Protein AF-A0A350DNG2-F1 (afdb_monomer_lite)

Radius of gyration: 21.08 Å; chains: 1; bounding box: 46×20×66 Å

Foldseek 3Di:
DDDPPPPPPPDPPVPPWDKDKDKDKDFQPDPPDPVVVVVVVVVVVVVCVVQVKDKDWDDDPRMIIIMIIGD

Sequence (71 aa):
MDTTSHTLEGKKRNGEHILINMTYVAKNIDLDSGIELTRAFEYWRRYFEENNIVSALVISEGYFVQSFQGT

Secondary structure (DSSP, 8-state):
-------------TTS---EEEEEEEE-S----HHHHHHHHHHHHHHHHHTT-EEEEEEETTEEEEEEEE-

Structure (mmCIF, N/CA/C/O backbone):
data_AF-A0A350DNG2-F1
#
_entry.id   AF-A0A350DNG2-F1
#
loop_
_atom_site.group_PDB
_atom_site.id
_atom_site.type_symbol
_atom_site.label_atom_id
_atom_site.label_alt_id
_atom_site.label_comp_id
_atom_site.label_asym_id
_atom_site.label_entity_id
_atom_site.label_seq_id
_atom_site.pdbx_PDB_ins_code
_atom_site.Cartn_x
_atom_site.Cartn_y
_atom_site.Cartn_z
_atom_site.occupancy
_atom_site.B_iso_or_equiv
_atom_site.auth_seq_id
_atom_site.auth_comp_id
_atom_site.auth_asym_id
_atom_site.auth_atom_id
_atom_site.pdbx_PDB_model_num
ATOM 1 N N . MET A 1 1 ? 32.171 -5.279 -51.110 1.00 37.28 1 MET A N 1
ATOM 2 C CA . MET A 1 1 ? 31.734 -4.405 -50.004 1.00 37.28 1 MET A CA 1
ATOM 3 C C . MET A 1 1 ? 30.827 -5.254 -49.136 1.00 37.28 1 MET A C 1
ATOM 5 O O . MET A 1 1 ? 29.666 -5.414 -49.477 1.00 37.28 1 MET A O 1
ATOM 9 N N . ASP A 1 2 ? 31.391 -5.893 -48.111 1.00 36.47 2 ASP A N 1
ATOM 10 C CA . ASP A 1 2 ? 30.638 -6.738 -47.179 1.00 36.47 2 ASP A CA 1
ATOM 11 C C . ASP A 1 2 ? 30.015 -5.859 -46.099 1.00 36.47 2 ASP A C 1
ATOM 13 O O . ASP A 1 2 ? 30.720 -5.182 -45.352 1.00 36.47 2 ASP A O 1
ATOM 17 N N . THR A 1 3 ? 28.687 -5.834 -46.032 1.00 42.44 3 THR A N 1
ATOM 18 C CA . THR A 1 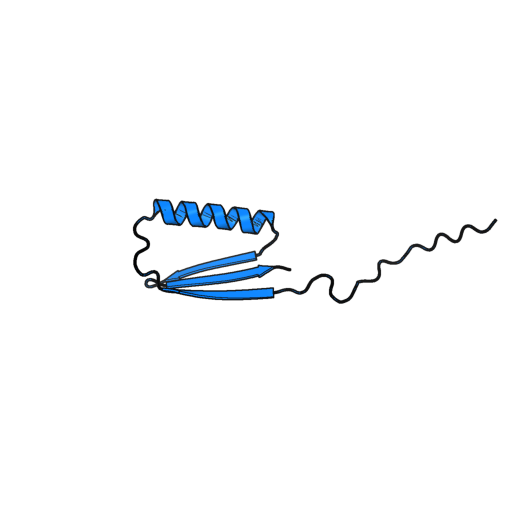3 ? 27.958 -5.215 -44.924 1.00 42.44 3 THR A CA 1
ATOM 19 C C . THR A 1 3 ? 27.502 -6.329 -43.995 1.00 42.44 3 THR A C 1
ATOM 21 O O . THR A 1 3 ? 26.385 -6.832 -44.105 1.00 42.44 3 THR A O 1
ATOM 24 N N . THR A 1 4 ? 28.384 -6.747 -43.089 1.00 47.66 4 THR A N 1
ATOM 25 C CA . THR A 1 4 ? 28.016 -7.639 -41.988 1.00 47.66 4 THR A CA 1
ATOM 26 C C . THR A 1 4 ? 27.129 -6.849 -41.033 1.00 47.66 4 THR A C 1
ATOM 28 O O . THR A 1 4 ? 27.595 -6.145 -40.138 1.00 47.66 4 THR A O 1
ATOM 31 N N . SER A 1 5 ? 25.822 -6.916 -41.271 1.00 51.91 5 SER A N 1
ATOM 32 C CA . SER A 1 5 ? 24.799 -6.506 -40.318 1.00 51.91 5 SER A CA 1
ATOM 33 C C . SE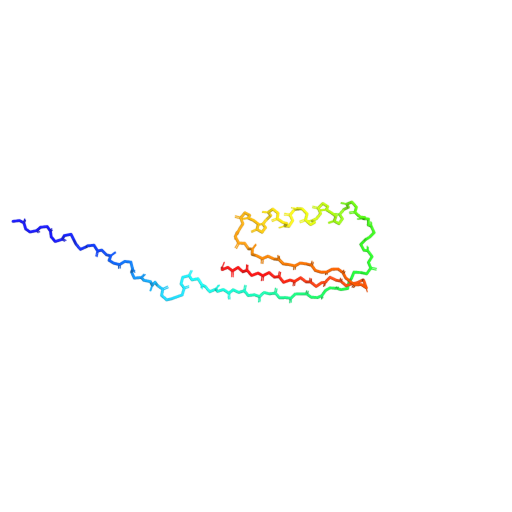R A 1 5 ? 24.857 -7.488 -39.153 1.00 51.91 5 SER A C 1
ATOM 35 O O . SER A 1 5 ? 24.191 -8.518 -39.126 1.00 51.91 5 SER A O 1
ATOM 37 N N . HIS A 1 6 ? 25.729 -7.191 -38.193 1.00 47.62 6 HIS A N 1
ATOM 38 C CA . HIS A 1 6 ? 25.686 -7.823 -36.889 1.00 47.62 6 HIS A CA 1
ATOM 39 C C . HIS A 1 6 ? 24.378 -7.396 -36.225 1.00 47.62 6 HIS A C 1
ATOM 41 O O . HIS A 1 6 ? 24.300 -6.346 -35.587 1.00 47.62 6 HIS A O 1
ATOM 47 N N . THR A 1 7 ? 23.332 -8.199 -36.410 1.00 51.38 7 THR A N 1
ATOM 48 C CA . THR A 1 7 ? 22.174 -8.210 -35.526 1.00 51.38 7 THR A CA 1
ATOM 49 C C . THR A 1 7 ? 22.730 -8.461 -34.133 1.00 51.38 7 THR A C 1
ATOM 51 O O . THR A 1 7 ? 23.157 -9.569 -33.815 1.00 51.38 7 THR A O 1
ATOM 54 N N . LEU A 1 8 ? 22.831 -7.397 -33.337 1.00 52.00 8 LEU A N 1
ATOM 55 C CA . LEU A 1 8 ? 23.126 -7.483 -31.918 1.00 52.00 8 LEU A CA 1
ATOM 56 C C . LEU A 1 8 ? 21.961 -8.254 -31.299 1.00 52.00 8 LEU A C 1
ATOM 58 O O . LEU A 1 8 ? 20.943 -7.665 -30.942 1.00 52.00 8 LEU A O 1
ATOM 62 N N . GLU A 1 9 ? 22.086 -9.581 -31.236 1.00 48.53 9 GLU A N 1
ATOM 63 C CA . GLU A 1 9 ? 21.275 -10.406 -30.354 1.00 48.53 9 GLU A CA 1
ATOM 64 C C . GLU A 1 9 ? 21.301 -9.723 -28.992 1.00 48.53 9 GLU A C 1
ATOM 66 O O . GLU A 1 9 ? 22.368 -9.521 -28.402 1.00 48.53 9 GLU A O 1
ATOM 71 N N . GLY A 1 10 ? 20.126 -9.267 -28.556 1.00 53.53 10 GLY A N 1
ATOM 72 C CA . GLY A 1 10 ? 19.947 -8.574 -27.297 1.00 53.53 10 GLY A CA 1
ATOM 73 C C . GLY A 1 10 ? 20.530 -9.430 -26.187 1.00 53.53 10 GLY A C 1
ATOM 74 O O . GLY A 1 10 ? 19.916 -10.403 -25.750 1.00 53.53 10 GLY A O 1
ATOM 75 N N . LYS A 1 11 ? 21.738 -9.070 -25.744 1.00 51.06 11 LYS A N 1
ATOM 76 C CA . LYS A 1 11 ? 22.313 -9.546 -24.494 1.00 51.06 11 LYS A CA 1
ATOM 77 C C . LYS A 1 11 ? 21.252 -9.289 -23.437 1.00 51.06 11 LYS A C 1
ATOM 79 O O . LYS A 1 11 ? 21.063 -8.140 -23.054 1.00 51.06 11 LYS A O 1
ATOM 84 N N . LYS A 1 12 ? 20.580 -10.343 -22.967 1.00 55.25 12 LYS A N 1
ATOM 85 C CA . LYS A 1 12 ? 19.859 -10.306 -21.696 1.00 55.25 12 LYS A CA 1
ATOM 86 C C . LYS A 1 12 ? 20.878 -9.837 -20.664 1.00 55.25 12 LYS A C 1
ATOM 88 O O . LYS A 1 12 ? 21.785 -10.590 -20.304 1.00 55.25 12 LYS A O 1
ATOM 93 N N . ARG A 1 13 ? 20.826 -8.560 -20.285 1.00 60.97 13 ARG A N 1
ATOM 94 C CA . ARG A 1 13 ? 21.708 -8.011 -19.262 1.00 60.97 13 ARG A CA 1
ATOM 95 C C . ARG A 1 13 ? 21.232 -8.625 -17.957 1.00 60.97 13 ARG A C 1
ATOM 97 O O . ARG A 1 13 ? 20.192 -8.250 -17.426 1.00 60.97 13 ARG A O 1
ATOM 104 N N . ASN A 1 14 ? 21.959 -9.628 -17.473 1.00 55.66 14 ASN A N 1
ATOM 105 C CA . ASN A 1 14 ? 21.731 -10.169 -16.138 1.00 55.66 14 ASN A CA 1
ATOM 106 C C . ASN A 1 14 ? 21.740 -9.000 -15.140 1.00 55.66 14 ASN A C 1
ATOM 108 O O . ASN A 1 14 ? 22.764 -8.337 -14.990 1.00 55.66 14 ASN A O 1
ATOM 112 N N . GLY A 1 15 ? 20.584 -8.733 -14.524 1.00 56.66 15 GLY A N 1
ATOM 113 C CA . GLY A 1 15 ? 20.363 -7.600 -13.619 1.00 56.66 15 GLY A CA 1
ATOM 114 C C . GLY A 1 15 ? 19.337 -6.558 -14.086 1.00 56.66 15 GLY A C 1
ATOM 115 O O . GLY A 1 15 ? 19.038 -5.665 -13.307 1.00 56.66 15 GLY A O 1
ATOM 116 N N . GLU A 1 16 ? 18.772 -6.654 -15.298 1.00 61.06 16 GLU A N 1
ATOM 117 C CA . GLU A 1 16 ? 17.825 -5.636 -15.807 1.0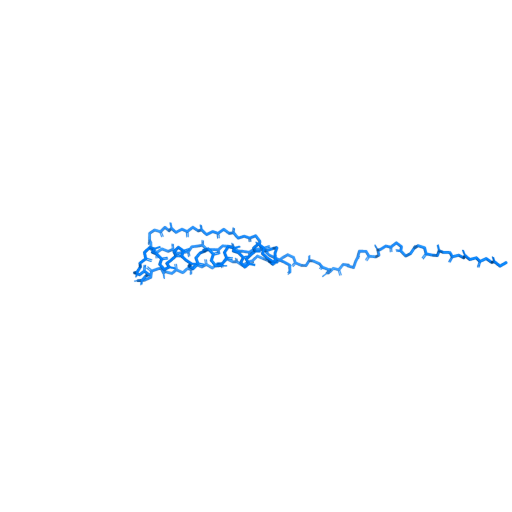0 61.06 16 GLU A CA 1
ATOM 118 C C . GLU A 1 16 ? 16.477 -5.574 -15.064 1.00 61.06 16 GLU A C 1
ATOM 120 O O . GLU A 1 16 ? 15.806 -4.552 -15.141 1.00 61.06 16 GLU A O 1
ATOM 125 N N . HIS A 1 17 ? 16.101 -6.607 -14.300 1.00 64.62 17 HIS A N 1
ATOM 126 C CA . HIS A 1 17 ? 14.828 -6.653 -13.572 1.00 64.62 17 HIS A CA 1
ATOM 127 C C . HIS A 1 17 ? 14.983 -7.419 -12.246 1.00 64.62 17 HIS A C 1
ATOM 129 O O . HIS A 1 17 ? 14.751 -8.628 -12.190 1.00 64.62 17 HIS A O 1
ATOM 135 N N . ILE A 1 18 ? 15.425 -6.741 -11.179 1.00 71.75 18 ILE A N 1
ATOM 136 C CA . ILE A 1 18 ? 15.405 -7.312 -9.823 1.00 71.75 18 ILE A CA 1
ATOM 137 C C . ILE A 1 18 ? 13.996 -7.133 -9.278 1.00 71.75 18 ILE A C 1
ATOM 139 O O . ILE A 1 18 ? 13.564 -6.017 -9.038 1.00 71.75 18 ILE A O 1
ATOM 143 N N . LEU A 1 19 ? 13.286 -8.234 -9.065 1.00 76.88 19 LEU A N 1
ATOM 144 C CA . LEU A 1 19 ? 11.963 -8.192 -8.463 1.00 76.88 19 LEU A CA 1
ATOM 145 C C . LEU A 1 19 ? 12.088 -8.014 -6.945 1.00 76.88 19 LEU A C 1
ATOM 147 O O . LEU A 1 19 ? 12.620 -8.888 -6.257 1.00 76.88 19 LEU A O 1
ATOM 151 N N . ILE A 1 20 ? 11.594 -6.897 -6.423 1.00 81.12 20 ILE A N 1
ATOM 152 C CA . ILE A 1 20 ? 11.587 -6.573 -4.996 1.00 81.12 20 ILE A CA 1
ATOM 153 C C . ILE A 1 20 ? 10.165 -6.745 -4.472 1.00 81.12 20 ILE A C 1
ATOM 155 O O . ILE A 1 20 ? 9.223 -6.196 -5.038 1.00 81.12 20 ILE A O 1
ATOM 159 N N . ASN A 1 21 ? 10.020 -7.488 -3.373 1.00 85.44 21 ASN A N 1
ATOM 160 C CA . ASN A 1 21 ? 8.779 -7.568 -2.611 1.00 85.44 21 ASN A CA 1
ATOM 161 C C . ASN A 1 21 ? 8.975 -6.904 -1.247 1.00 85.44 21 ASN A C 1
ATOM 163 O O . ASN A 1 21 ? 9.907 -7.245 -0.515 1.00 85.44 21 ASN A O 1
ATOM 167 N N . MET A 1 22 ? 8.076 -5.994 -0.891 1.00 86.31 22 MET A N 1
ATOM 168 C CA . MET A 1 22 ? 8.020 -5.382 0.430 1.00 86.31 22 MET A CA 1
ATOM 169 C C . MET A 1 22 ? 6.671 -5.694 1.065 1.00 86.31 22 MET A C 1
ATOM 171 O O . MET A 1 22 ? 5.624 -5.531 0.444 1.00 86.31 22 MET A O 1
ATOM 175 N N . THR A 1 23 ? 6.698 -6.154 2.315 1.00 89.31 23 THR A N 1
ATOM 176 C CA . THR A 1 23 ? 5.495 -6.379 3.121 1.00 89.31 23 THR A CA 1
ATOM 177 C C . THR A 1 23 ? 5.565 -5.525 4.376 1.00 89.31 23 THR A C 1
ATOM 179 O O . THR A 1 23 ? 6.562 -5.559 5.097 1.00 89.31 23 THR A O 1
ATOM 182 N N . TYR A 1 24 ? 4.508 -4.761 4.629 1.00 86.19 24 TYR A N 1
ATOM 183 C CA . TYR A 1 24 ? 4.383 -3.877 5.778 1.00 86.19 24 TYR A CA 1
ATOM 184 C C . TYR A 1 24 ? 3.122 -4.208 6.579 1.00 86.19 24 TYR A C 1
ATOM 186 O O . TYR A 1 24 ? 2.075 -4.533 6.013 1.00 86.19 24 TYR A O 1
ATOM 194 N N . VAL A 1 25 ? 3.237 -4.109 7.905 1.00 87.75 25 VAL A N 1
ATOM 195 C CA . VAL A 1 25 ? 2.138 -4.315 8.851 1.00 87.75 25 VAL A CA 1
ATOM 196 C C . VAL A 1 25 ? 1.997 -3.066 9.714 1.00 87.75 25 VAL A C 1
ATOM 198 O O . VAL A 1 25 ? 2.916 -2.708 10.452 1.00 87.75 25 VAL A O 1
ATOM 201 N N . ALA A 1 26 ? 0.838 -2.416 9.629 1.00 84.69 26 ALA A N 1
ATOM 202 C CA . ALA A 1 26 ? 0.491 -1.220 10.390 1.00 84.69 26 ALA A CA 1
ATOM 203 C C . ALA A 1 26 ? -0.676 -1.504 11.329 1.00 84.69 26 ALA A C 1
ATOM 205 O O . ALA A 1 26 ? -1.641 -2.159 10.940 1.00 84.69 26 ALA A O 1
ATOM 206 N N . LYS A 1 27 ? -0.645 -0.927 12.533 1.00 85.06 27 LYS A N 1
ATOM 207 C CA . LYS A 1 27 ? -1.844 -0.816 13.365 1.00 85.06 27 LYS A CA 1
ATOM 208 C C . LYS A 1 27 ? -2.663 0.384 12.880 1.00 85.06 27 LYS A C 1
ATOM 210 O O . LYS A 1 27 ? -2.147 1.495 12.810 1.00 85.06 27 LYS A O 1
ATOM 215 N N . ASN A 1 28 ? -3.925 0.159 12.545 1.00 73.19 28 ASN A N 1
ATOM 216 C CA . ASN A 1 28 ? -4.912 1.192 12.266 1.00 73.19 28 ASN A CA 1
ATOM 217 C C . ASN A 1 28 ? -5.413 1.758 13.598 1.00 73.19 28 ASN A C 1
ATOM 219 O O . ASN A 1 28 ? -6.353 1.224 14.183 1.00 73.19 28 ASN A O 1
ATOM 223 N N . ILE A 1 29 ? -4.712 2.764 14.122 1.00 63.66 29 ILE A N 1
ATOM 224 C CA . ILE A 1 29 ? -4.977 3.249 15.480 1.00 63.66 29 ILE A CA 1
ATOM 225 C C . ILE A 1 29 ? -6.113 4.274 15.532 1.00 63.66 29 ILE A C 1
ATOM 227 O O . ILE A 1 29 ? -6.641 4.400 16.616 1.00 63.66 29 ILE A O 1
ATOM 231 N N . ASP A 1 30 ? -6.496 4.939 14.429 1.00 64.19 30 ASP A N 1
ATOM 232 C CA . ASP A 1 30 ? -7.623 5.903 14.363 1.00 64.19 30 ASP A CA 1
ATOM 233 C C . ASP A 1 30 ? -7.788 6.486 12.929 1.00 64.19 30 ASP A C 1
ATOM 235 O O . ASP A 1 30 ? -7.777 7.702 12.729 1.00 64.19 30 ASP A O 1
ATOM 239 N N . LEU A 1 31 ? -7.883 5.669 11.866 1.00 61.06 31 LEU A N 1
ATOM 240 C CA . LEU A 1 31 ? -8.293 6.205 10.549 1.00 61.06 31 LEU A CA 1
ATOM 241 C C . LEU A 1 31 ? -9.810 6.414 10.510 1.00 61.06 31 LEU A C 1
ATOM 243 O O . LEU A 1 31 ? -10.574 5.639 9.931 1.00 61.06 31 LEU A O 1
ATOM 247 N N . ASP A 1 32 ? -10.215 7.495 11.162 1.00 61.31 32 ASP A N 1
ATOM 248 C CA . ASP A 1 32 ? -11.578 7.990 11.283 1.00 61.31 32 ASP A CA 1
ATOM 249 C C . ASP A 1 32 ? -12.020 8.676 9.974 1.00 61.31 32 ASP A C 1
ATOM 251 O O . ASP A 1 32 ? -11.989 9.892 9.830 1.00 61.31 32 ASP A O 1
ATOM 255 N N . SER A 1 33 ? -12.374 7.882 8.960 1.00 63.19 33 SER A N 1
ATOM 256 C CA . SER A 1 33 ? -13.496 8.129 8.032 1.00 63.19 33 SER A CA 1
ATOM 257 C C . SER A 1 33 ? -13.367 7.255 6.779 1.00 63.19 33 SER A C 1
ATOM 259 O O . SER A 1 33 ? -12.384 7.297 6.036 1.00 63.19 33 SER A O 1
ATOM 261 N N . GLY A 1 34 ? -14.402 6.464 6.482 1.00 76.44 34 GLY A N 1
ATOM 262 C CA . GLY A 1 34 ? -14.398 5.564 5.321 1.00 76.44 34 GLY A CA 1
ATOM 263 C C . GLY A 1 34 ? -14.168 6.273 3.976 1.00 76.44 34 GLY A C 1
ATOM 264 O O . GLY A 1 34 ? -13.631 5.668 3.050 1.00 76.44 34 GLY A O 1
ATOM 265 N N . ILE A 1 35 ? -14.515 7.561 3.863 1.00 83.25 35 ILE A N 1
ATOM 266 C CA . ILE A 1 35 ? -14.352 8.349 2.630 1.00 83.25 35 ILE A CA 1
ATOM 267 C C . ILE A 1 35 ? -12.882 8.694 2.371 1.00 83.25 35 ILE A C 1
ATOM 269 O O . ILE A 1 35 ? -12.409 8.515 1.248 1.00 83.25 35 ILE A O 1
ATOM 273 N N . GLU A 1 36 ? -12.152 9.186 3.374 1.00 82.81 36 GLU A N 1
ATOM 274 C CA . GLU A 1 36 ? -10.737 9.543 3.211 1.00 82.81 36 GLU A CA 1
ATOM 275 C C . GLU A 1 36 ? -9.887 8.306 2.944 1.00 82.81 36 GLU A C 1
ATOM 277 O O . GLU A 1 36 ? -9.052 8.315 2.037 1.00 82.81 36 GLU A O 1
ATOM 282 N N . LEU A 1 37 ? -10.181 7.211 3.647 1.00 83.00 37 LEU A N 1
ATOM 283 C CA . LEU A 1 37 ? -9.508 5.934 3.443 1.00 83.00 37 LEU A CA 1
ATOM 284 C C . LEU A 1 37 ? -9.722 5.405 2.015 1.00 83.00 37 LEU A C 1
ATOM 286 O O . LEU A 1 37 ? -8.771 5.008 1.344 1.00 83.00 37 LEU A O 1
ATOM 290 N N . THR A 1 38 ? -10.959 5.474 1.513 1.00 85.69 38 THR A N 1
ATOM 291 C CA . THR A 1 38 ? -11.287 5.054 0.142 1.00 85.69 38 THR A CA 1
ATOM 292 C C . THR A 1 38 ? -10.560 5.908 -0.900 1.00 85.69 38 THR A C 1
ATOM 294 O O . THR A 1 38 ? -10.023 5.373 -1.869 1.00 85.69 38 THR A O 1
ATOM 297 N N . ARG A 1 39 ? -10.490 7.233 -0.702 1.00 89.06 39 ARG A N 1
ATOM 298 C CA . ARG A 1 39 ? -9.750 8.139 -1.600 1.00 89.06 39 ARG A CA 1
ATOM 299 C C . ARG A 1 39 ? -8.256 7.845 -1.606 1.00 89.06 39 ARG A C 1
ATOM 301 O O . ARG A 1 39 ? -7.651 7.850 -2.675 1.00 89.06 39 ARG A O 1
ATOM 308 N N . ALA A 1 40 ? -7.677 7.578 -0.436 1.00 86.06 40 ALA A N 1
ATOM 309 C CA . ALA A 1 40 ? -6.282 7.184 -0.333 1.00 86.06 40 ALA A CA 1
ATOM 310 C C . ALA A 1 40 ? -6.039 5.899 -1.133 1.00 86.06 40 ALA A C 1
ATOM 312 O O . ALA A 1 40 ? -5.165 5.883 -1.994 1.00 86.06 40 ALA A O 1
ATOM 313 N N . PHE A 1 41 ? -6.838 4.848 -0.930 1.00 87.31 41 PHE A N 1
ATOM 314 C CA . PHE A 1 41 ? -6.670 3.588 -1.663 1.00 87.31 41 PHE A CA 1
ATOM 315 C C . PHE A 1 41 ? -6.774 3.744 -3.174 1.00 87.31 41 PHE A C 1
ATOM 317 O O . PHE A 1 41 ? -5.961 3.170 -3.892 1.00 87.31 41 PHE A O 1
ATOM 324 N N . GLU A 1 42 ? -7.713 4.550 -3.660 1.00 91.62 42 GLU A N 1
ATOM 325 C CA . GLU A 1 42 ? -7.849 4.803 -5.093 1.00 91.62 42 GLU A CA 1
ATOM 326 C C . GLU A 1 42 ? -6.634 5.545 -5.670 1.00 91.62 42 GLU A C 1
ATOM 328 O O . GLU A 1 42 ? -6.158 5.215 -6.758 1.00 91.62 42 GLU A O 1
ATOM 333 N N . TYR A 1 43 ? -6.083 6.505 -4.924 1.00 92.44 43 TYR A N 1
ATOM 334 C CA . TYR A 1 43 ? -4.838 7.173 -5.297 1.00 92.44 43 TYR A CA 1
ATOM 335 C C . TYR A 1 43 ? -3.672 6.177 -5.399 1.00 92.44 43 TYR A C 1
ATOM 337 O O . TYR A 1 43 ? -2.985 6.135 -6.421 1.00 92.44 43 TYR A O 1
ATOM 345 N N . TRP A 1 44 ? -3.480 5.331 -4.380 1.00 88.88 44 TRP A N 1
ATOM 346 C CA . TRP A 1 44 ? -2.416 4.320 -4.37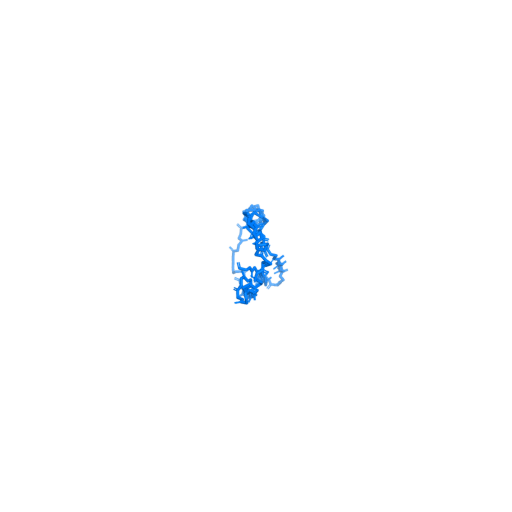4 1.00 88.88 44 TRP A CA 1
ATOM 347 C C . TRP A 1 44 ? -2.599 3.280 -5.486 1.00 88.88 44 TRP A C 1
ATOM 349 O O . TRP A 1 44 ? -1.628 2.940 -6.155 1.00 88.88 44 TRP A O 1
ATOM 359 N N . ARG A 1 45 ? -3.832 2.820 -5.742 1.00 89.75 45 ARG A N 1
ATOM 360 C CA . ARG A 1 45 ? -4.151 1.883 -6.833 1.00 89.75 45 ARG A CA 1
ATOM 361 C C . ARG A 1 45 ? -3.680 2.425 -8.180 1.00 89.75 45 ARG A C 1
ATOM 363 O O . ARG A 1 45 ? -2.967 1.729 -8.896 1.00 89.75 45 ARG A O 1
ATOM 370 N N . ARG A 1 46 ? -4.036 3.673 -8.498 1.00 94.38 46 ARG A N 1
ATOM 371 C CA . ARG A 1 46 ? -3.629 4.331 -9.747 1.00 94.38 46 ARG A CA 1
ATOM 372 C C . ARG A 1 46 ? -2.116 4.487 -9.846 1.00 94.38 46 ARG A C 1
ATOM 374 O O . ARG A 1 46 ? -1.551 4.175 -10.885 1.00 94.38 46 ARG A O 1
ATOM 381 N N . TYR A 1 47 ? -1.463 4.900 -8.760 1.00 91.62 47 TYR A N 1
ATOM 382 C CA . TYR A 1 47 ? -0.004 4.986 -8.710 1.00 91.62 47 TYR A CA 1
ATOM 383 C C . TYR A 1 47 ? 0.655 3.633 -9.012 1.00 91.62 47 TYR A C 1
ATOM 385 O O . TYR A 1 47 ? 1.592 3.565 -9.804 1.00 91.62 47 TYR A O 1
ATOM 393 N N . PHE A 1 48 ? 0.161 2.544 -8.421 1.00 89.88 48 PHE A N 1
ATOM 394 C CA . PHE A 1 48 ? 0.710 1.213 -8.665 1.00 89.88 48 PHE A CA 1
ATOM 395 C C . PHE A 1 48 ? 0.495 0.748 -10.110 1.00 89.88 48 PHE A C 1
ATOM 397 O O . PHE A 1 48 ? 1.432 0.236 -10.719 1.00 89.88 48 PHE A O 1
ATOM 404 N N . GLU A 1 49 ? -0.682 0.995 -10.686 1.00 89.69 49 GLU A N 1
ATOM 405 C CA . GLU A 1 49 ? -0.966 0.699 -12.097 1.00 89.69 49 GLU A CA 1
ATOM 406 C C . GLU A 1 49 ? -0.058 1.483 -13.051 1.00 89.69 49 GLU A C 1
ATOM 408 O O . GLU A 1 49 ? 0.526 0.900 -13.961 1.00 89.69 49 GLU A O 1
ATOM 413 N N . GLU A 1 50 ? 0.120 2.785 -12.817 1.00 94.38 50 GLU A N 1
ATOM 414 C CA . GLU A 1 50 ? 0.972 3.652 -13.642 1.00 94.38 50 GLU A CA 1
ATOM 415 C C . GLU A 1 50 ? 2.457 3.248 -13.590 1.00 94.38 50 GLU A C 1
ATOM 417 O O . GLU A 1 50 ? 3.195 3.490 -14.544 1.00 94.38 50 GLU A O 1
ATOM 422 N N . ASN A 1 51 ? 2.892 2.601 -12.503 1.00 89.12 51 ASN A N 1
ATOM 423 C CA . ASN A 1 51 ? 4.284 2.199 -12.283 1.00 89.12 51 ASN A CA 1
ATOM 424 C C . ASN A 1 51 ? 4.526 0.683 -12.433 1.00 89.12 51 ASN A C 1
ATOM 426 O O . ASN A 1 51 ? 5.612 0.214 -12.098 1.00 89.12 51 ASN A O 1
ATOM 430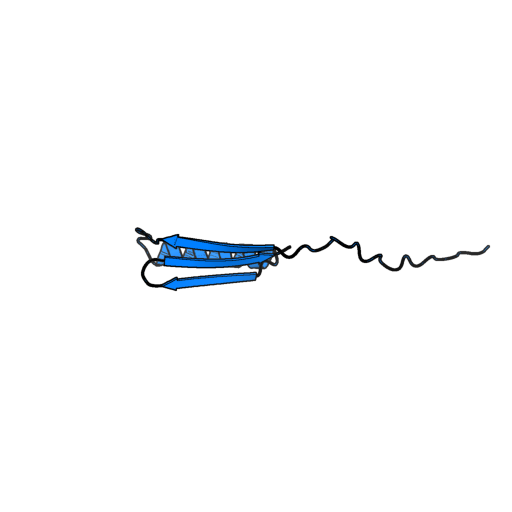 N N . ASN A 1 52 ? 3.555 -0.093 -12.939 1.00 87.50 52 ASN A N 1
ATOM 431 C CA . ASN A 1 52 ? 3.633 -1.562 -13.052 1.00 87.50 52 ASN A CA 1
ATOM 432 C C . ASN A 1 52 ? 3.986 -2.276 -11.728 1.00 87.50 52 ASN A C 1
ATOM 434 O O . ASN A 1 52 ? 4.675 -3.298 -11.716 1.00 87.50 52 ASN A O 1
ATOM 438 N N . ILE A 1 53 ? 3.503 -1.747 -10.604 1.00 90.00 53 ILE A N 1
ATOM 439 C CA . ILE A 1 53 ? 3.661 -2.343 -9.276 1.00 90.00 53 ILE A CA 1
ATOM 440 C C . ILE A 1 53 ? 2.424 -3.196 -8.985 1.00 90.00 53 ILE A C 1
ATOM 442 O O . ILE A 1 53 ? 1.291 -2.723 -9.045 1.00 90.00 53 ILE A O 1
ATOM 446 N N . VAL A 1 54 ? 2.624 -4.461 -8.626 1.00 90.69 54 VAL A N 1
ATOM 447 C CA . VAL A 1 54 ? 1.541 -5.340 -8.167 1.00 90.69 54 VAL A CA 1
ATOM 448 C C . VAL A 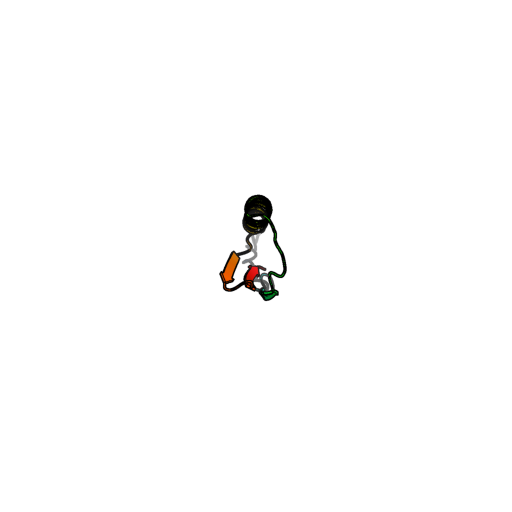1 54 ? 1.409 -5.180 -6.660 1.00 90.69 54 VAL A C 1
ATOM 450 O O . VAL A 1 54 ? 2.404 -5.289 -5.951 1.00 90.69 54 VAL A O 1
ATOM 453 N N . SER A 1 55 ? 0.204 -4.942 -6.145 1.00 90.12 55 SER A N 1
ATOM 454 C CA . SER A 1 55 ? -0.011 -4.799 -4.701 1.00 90.12 55 SER A CA 1
ATOM 455 C C . SER A 1 55 ? -1.255 -5.536 -4.211 1.00 90.12 55 SER A C 1
ATOM 457 O O . SER A 1 55 ? -2.195 -5.775 -4.967 1.00 90.12 55 SER A O 1
ATOM 459 N N . ALA A 1 56 ? -1.248 -5.892 -2.929 1.00 90.44 56 ALA A N 1
ATOM 460 C CA . ALA A 1 56 ? -2.389 -6.433 -2.204 1.00 90.44 56 ALA A CA 1
ATOM 461 C C . ALA A 1 56 ? -2.471 -5.771 -0.825 1.00 90.44 56 ALA A C 1
ATOM 463 O O . ALA A 1 56 ? -1.446 -5.546 -0.179 1.00 90.44 56 ALA A O 1
ATOM 464 N N . LEU A 1 57 ? -3.691 -5.469 -0.380 1.00 88.81 57 LEU A N 1
ATOM 465 C CA . LEU A 1 57 ? -3.973 -4.870 0.921 1.00 88.81 57 LEU A CA 1
ATOM 466 C C . LEU A 1 57 ? -5.087 -5.654 1.615 1.00 88.81 57 LEU A C 1
ATOM 468 O O . LEU A 1 57 ? -6.157 -5.857 1.045 1.00 88.81 57 LEU A O 1
ATOM 472 N N . VAL A 1 58 ? -4.843 -6.048 2.861 1.00 87.50 58 VAL A N 1
ATOM 473 C CA . VAL A 1 58 ? -5.826 -6.661 3.756 1.00 87.50 58 VAL A CA 1
ATOM 474 C C . VAL A 1 58 ? -6.020 -5.753 4.964 1.00 87.50 58 VAL A C 1
ATOM 476 O O . VAL A 1 58 ? -5.051 -5.262 5.544 1.00 87.50 58 VAL A O 1
ATOM 479 N N . ILE A 1 59 ? -7.280 -5.546 5.343 1.00 85.75 59 ILE A N 1
ATOM 480 C CA . ILE A 1 59 ? -7.672 -4.805 6.543 1.00 85.75 59 ILE A CA 1
ATOM 481 C C . ILE A 1 59 ? -8.382 -5.789 7.463 1.00 85.75 59 ILE A C 1
ATOM 483 O O . ILE A 1 59 ? -9.399 -6.362 7.076 1.00 85.75 59 ILE A O 1
ATOM 487 N N . SER A 1 60 ? -7.851 -6.006 8.662 1.00 82.81 60 SER A N 1
ATOM 488 C CA . SER A 1 60 ? -8.438 -6.935 9.631 1.00 82.81 60 SER A CA 1
ATOM 489 C C . SER A 1 60 ? -8.156 -6.475 11.050 1.00 82.81 60 SER A C 1
ATOM 491 O O . SER A 1 60 ? -7.024 -6.123 11.353 1.00 82.81 60 SER A O 1
ATOM 493 N N . GLU A 1 61 ? -9.173 -6.481 11.915 1.00 82.25 61 GLU A N 1
ATOM 494 C CA . GLU A 1 61 ? -9.042 -6.233 13.365 1.00 82.25 61 GLU A CA 1
ATOM 495 C C . GLU A 1 61 ? -8.222 -4.979 13.740 1.00 82.25 61 GLU A C 1
ATOM 497 O O . GLU A 1 61 ? -7.468 -4.969 14.710 1.00 82.25 61 GLU A O 1
ATOM 502 N N . GLY A 1 62 ? -8.346 -3.901 12.957 1.00 82.56 62 GLY A N 1
ATOM 503 C CA . GLY A 1 62 ? -7.573 -2.679 13.191 1.00 82.56 62 GLY A CA 1
ATOM 504 C C . GLY A 1 62 ? -6.107 -2.788 12.762 1.00 82.56 62 GLY A C 1
ATOM 505 O O . GLY A 1 62 ? -5.263 -2.067 13.281 1.00 82.56 62 GLY A O 1
ATOM 506 N N . TYR A 1 63 ? -5.789 -3.662 11.811 1.00 84.69 63 TYR A N 1
ATOM 507 C CA . TYR A 1 63 ? -4.480 -3.766 11.175 1.00 84.69 63 TYR A CA 1
ATOM 508 C C . TYR A 1 63 ? -4.592 -3.637 9.660 1.00 84.69 63 TYR A C 1
ATOM 510 O O . TYR A 1 63 ? -5.546 -4.115 9.044 1.00 84.69 63 TYR A O 1
ATOM 518 N N . PHE A 1 64 ? -3.573 -3.022 9.070 1.00 87.44 64 PHE A N 1
ATOM 519 C CA . PHE A 1 64 ? -3.298 -3.040 7.643 1.00 87.44 64 PHE A CA 1
ATOM 520 C C . PHE A 1 64 ? -2.136 -3.984 7.379 1.00 87.44 64 PHE A C 1
ATOM 522 O O . PHE A 1 64 ? -1.062 -3.825 7.962 1.00 87.44 64 PHE A O 1
ATOM 529 N N . VAL A 1 65 ? -2.337 -4.934 6.475 1.00 89.44 65 VAL A N 1
ATOM 530 C CA . VAL A 1 65 ? -1.276 -5.786 5.941 1.00 89.44 65 VAL A CA 1
ATOM 531 C C . VAL A 1 65 ? -1.190 -5.511 4.451 1.00 89.44 65 VAL A C 1
ATOM 533 O O . VAL A 1 65 ? -2.143 -5.780 3.721 1.00 89.44 65 VAL A O 1
ATOM 536 N N . GLN A 1 66 ? -0.068 -4.954 4.003 1.00 88.56 66 GLN A N 1
ATOM 537 C CA . GLN A 1 66 ? 0.141 -4.606 2.602 1.00 88.56 66 GLN A CA 1
ATOM 538 C C . GLN A 1 66 ? 1.389 -5.290 2.064 1.00 88.56 66 GLN A C 1
ATOM 540 O O . GLN A 1 66 ? 2.445 -5.236 2.692 1.00 88.56 66 GLN A O 1
ATOM 545 N N . SER A 1 67 ? 1.276 -5.882 0.880 1.00 89.94 67 SER A N 1
ATOM 546 C CA . SER A 1 67 ? 2.415 -6.349 0.094 1.00 89.94 67 SER A CA 1
ATOM 547 C C . SER A 1 67 ? 2.437 -5.639 -1.248 1.00 89.94 67 SER A C 1
ATOM 549 O O . SER A 1 67 ? 1.386 -5.501 -1.878 1.00 89.94 67 SER A O 1
ATOM 551 N N . PHE A 1 68 ? 3.612 -5.238 -1.714 1.00 89.44 68 PHE A N 1
ATOM 552 C CA . PHE A 1 68 ? 3.792 -4.743 -3.072 1.00 89.44 68 PHE A CA 1
ATOM 553 C C . PHE A 1 68 ? 5.081 -5.268 -3.689 1.00 89.44 68 PHE A C 1
ATOM 555 O O . PHE A 1 68 ? 6.103 -5.430 -3.021 1.00 89.44 68 PHE A O 1
ATOM 562 N N . GLN A 1 69 ? 4.995 -5.534 -4.984 1.00 88.31 69 GLN A N 1
ATOM 563 C CA . GLN A 1 69 ? 6.012 -6.171 -5.787 1.00 88.31 69 GLN A CA 1
ATOM 564 C C . GLN A 1 69 ? 6.260 -5.335 -7.042 1.00 88.31 69 GLN A C 1
ATOM 566 O O . GLN A 1 69 ? 5.326 -5.016 -7.777 1.00 88.31 69 GLN A O 1
ATOM 571 N N . GLY A 1 70 ? 7.521 -5.010 -7.297 1.00 84.44 70 GLY A N 1
ATOM 572 C CA . GLY A 1 70 ? 7.940 -4.225 -8.454 1.00 84.44 70 GLY A CA 1
ATOM 573 C C . GLY A 1 70 ? 9.397 -4.487 -8.812 1.00 84.44 70 GLY A C 1
ATOM 574 O O . GLY A 1 70 ? 10.069 -5.279 -8.149 1.00 84.44 70 GLY A O 1
ATOM 575 N N . THR A 1 71 ? 9.860 -3.839 -9.874 1.00 76.62 71 THR A N 1
ATOM 576 C CA . THR A 1 71 ? 11.251 -3.883 -10.358 1.00 76.62 71 THR A CA 1
ATOM 577 C C . THR A 1 71 ? 11.951 -2.555 -10.179 1.00 76.62 71 THR A C 1
ATOM 579 O O . THR A 1 71 ? 11.262 -1.530 -10.376 1.00 76.62 71 THR A O 1
#

pLDDT: mean 76.31, std 16.16, range [36.47, 94.38]